Protein AF-A0A4R5C216-F1 (afdb_monomer)

Foldseek 3Di:
DFPVVLPVVAPQDDPVNVVVCCVVVLADFPDDDPDPDGTGHGDPLSSQLVNQLRVVVVVPDDSVLSSQQSNQASVVHWRDPDVVDTDHDDDPVPPDPPDD

Sequence (100 aa):
MNTRQLLDHVPGLTYRQLDLWTRSGYLHALQAGPGSGHARRYSRDEVEVAALMVRLHAAGLNVQTAHHAARELAAGRPAVLAPGIEITVAEPPGGVAASA

Radius of gyration: 14.95 Å; Cα contacts (8 Å, |Δi|>4): 110; chains: 1; bounding box: 36×24×43 Å

InterPro domains:
  IPR000551 MerR-type HTH domain [PF13411] (12-71)
  IPR009061 Putative DNA-binding domain superfamily [SSF46955] (11-80)

Solvent-accessible surface area (backbone atoms only — not comparable to full-atom values): 5966 Å² total; per-residue (Å²): 80,42,63,68,60,46,44,74,71,26,82,88,53,48,73,67,56,54,51,49,35,38,75,72,65,72,37,63,57,76,63,54,63,97,58,102,78,50,74,50,32,29,50,72,67,45,50,50,28,50,43,38,24,44,54,36,31,73,72,68,38,54,67,68,60,13,42,55,35,15,54,31,45,70,70,77,36,70,19,74,80,49,96,97,38,74,48,73,86,75,78,64,96,79,70,73,76,82,83,124

Nearest PDB structures (foldseek):
  4wls-assembly1_B  TM=8.688E-01  e=5.936E-03  Escherichia coli DH5[alpha]
  4wlw-assembly1_A-2  TM=8.607E-01  e=5.936E-03  Escherichia coli K-12
  4wlw-assembly2_A  TM=8.607E-01  e=5.936E-03  Escherichia coli K-12
  4wlw-assembly2_A-2  TM=8.607E-01  e=5.936E-03  Escherichia coli K-12
  7xn2-assembly1_A-2  TM=8.134E-01  e=3.101E-03  Nostoc sp. PCC 7120 = FACHB-418

Organism: NCBI:txid2530368

pLDDT: mean 87.3, std 17.57, range [38.28, 98.56]

Mean predicted aligned error: 6.61 Å

Secondary structure (DSSP, 8-state):
-BHHHHHHHSTT--HHHHHHHHHTTSS-BS---SSTTPPPBB-HHHHHHHHHHHHHHHTT--HHHHHHHHHHHHTT--EEEETTEEE--PPPTT------

Structure (mmCIF, N/CA/C/O backbone):
data_AF-A0A4R5C216-F1
#
_entry.id   AF-A0A4R5C216-F1
#
loop_
_atom_site.group_PDB
_atom_site.id
_atom_site.type_symbol
_atom_site.label_atom_id
_atom_site.label_alt_id
_atom_site.label_comp_id
_atom_site.label_asym_id
_atom_site.label_entity_id
_atom_site.label_seq_id
_atom_site.pdbx_PDB_ins_code
_atom_site.Cartn_x
_atom_site.Cartn_y
_atom_site.Cartn_z
_atom_site.occupancy
_atom_site.B_iso_or_equiv
_atom_site.auth_seq_id
_atom_site.auth_comp_id
_atom_site.auth_asym_id
_atom_site.auth_atom_id
_atom_site.pdbx_PDB_model_num
ATOM 1 N N . MET A 1 1 ? 14.331 -2.792 -6.590 1.00 90.00 1 MET A N 1
ATOM 2 C CA . MET A 1 1 ? 13.853 -4.079 -7.130 1.00 90.00 1 MET A CA 1
ATOM 3 C C . MET A 1 1 ? 13.203 -3.878 -8.497 1.00 90.00 1 MET A C 1
ATOM 5 O O . MET A 1 1 ? 12.453 -2.922 -8.648 1.00 90.00 1 MET A O 1
ATOM 9 N N . ASN A 1 2 ? 13.521 -4.693 -9.510 1.00 92.69 2 ASN A N 1
ATOM 10 C CA . ASN A 1 2 ? 12.856 -4.597 -10.822 1.00 92.69 2 ASN A CA 1
ATOM 11 C C . ASN A 1 2 ? 11.459 -5.254 -10.805 1.00 92.69 2 ASN A C 1
ATOM 13 O O . ASN A 1 2 ? 11.112 -5.931 -9.841 1.00 92.69 2 ASN A O 1
ATOM 17 N N . THR A 1 3 ? 10.665 -5.075 -11.867 1.00 92.19 3 THR A N 1
ATOM 18 C CA . THR A 1 3 ? 9.306 -5.641 -11.975 1.00 92.19 3 THR A CA 1
ATOM 19 C C . THR A 1 3 ? 9.239 -7.142 -11.701 1.00 92.19 3 THR A C 1
ATOM 21 O O . THR A 1 3 ? 8.414 -7.562 -10.901 1.00 92.19 3 THR A O 1
ATOM 24 N N . ARG A 1 4 ? 10.094 -7.953 -12.339 1.00 93.25 4 ARG A N 1
ATOM 25 C CA . ARG A 1 4 ? 10.064 -9.413 -12.168 1.00 93.25 4 ARG A CA 1
ATOM 26 C C . ARG A 1 4 ? 10.341 -9.799 -10.717 1.00 93.25 4 ARG A C 1
ATOM 28 O O . ARG A 1 4 ? 9.554 -10.516 -10.120 1.00 93.25 4 ARG A O 1
ATOM 35 N N . GLN A 1 5 ? 11.417 -9.258 -10.155 1.00 94.94 5 GLN A N 1
ATOM 36 C CA . GLN A 1 5 ? 11.795 -9.502 -8.766 1.00 94.94 5 GLN A CA 1
ATOM 37 C C . GLN A 1 5 ? 10.688 -9.076 -7.792 1.00 94.94 5 GLN A C 1
ATOM 39 O O . GLN A 1 5 ? 10.478 -9.742 -6.789 1.00 94.94 5 GLN A O 1
ATOM 44 N N . LEU A 1 6 ? 9.963 -7.992 -8.090 1.00 95.31 6 LEU A N 1
ATOM 45 C CA . LEU A 1 6 ? 8.850 -7.530 -7.263 1.00 95.31 6 LEU A CA 1
ATOM 46 C C . LEU A 1 6 ? 7.680 -8.512 -7.284 1.00 95.31 6 LEU A C 1
ATOM 48 O O . LEU A 1 6 ? 7.174 -8.852 -6.221 1.00 95.31 6 LEU A O 1
ATOM 52 N N . LEU A 1 7 ? 7.297 -9.010 -8.460 1.00 96.69 7 LEU A N 1
ATOM 53 C CA . LEU A 1 7 ? 6.246 -10.025 -8.579 1.00 96.69 7 LEU A CA 1
ATOM 54 C C . LEU A 1 7 ? 6.621 -11.327 -7.854 1.00 96.69 7 LEU A C 1
ATOM 56 O O . LEU A 1 7 ? 5.776 -11.905 -7.181 1.00 96.69 7 LEU A O 1
ATOM 60 N N . ASP A 1 8 ? 7.887 -11.746 -7.938 1.00 97.00 8 ASP A N 1
ATOM 61 C CA . ASP A 1 8 ? 8.382 -12.930 -7.224 1.00 97.00 8 ASP A CA 1
ATOM 62 C C . ASP A 1 8 ? 8.409 -12.711 -5.694 1.00 97.00 8 ASP A C 1
ATOM 64 O O . ASP A 1 8 ? 8.200 -13.644 -4.922 1.00 97.00 8 ASP A O 1
ATOM 68 N N . HIS A 1 9 ? 8.660 -11.477 -5.242 1.00 96.88 9 HIS A N 1
ATOM 69 C CA . HIS A 1 9 ? 8.768 -11.122 -3.823 1.00 96.88 9 HIS A CA 1
ATOM 70 C C . HIS A 1 9 ? 7.424 -10.823 -3.146 1.00 96.88 9 HIS A C 1
ATOM 72 O O . HIS A 1 9 ? 7.332 -10.916 -1.924 1.00 96.88 9 HIS A O 1
ATOM 78 N N . VAL A 1 10 ? 6.395 -10.439 -3.906 1.00 97.69 10 VAL A N 1
ATOM 79 C CA . VAL A 1 10 ? 5.073 -10.072 -3.379 1.00 97.69 10 VAL A CA 1
ATOM 80 C C . VAL A 1 10 ? 4.026 -11.084 -3.856 1.00 97.69 10 VAL A C 1
ATOM 82 O O . VAL A 1 10 ? 3.413 -10.891 -4.911 1.00 97.69 10 VAL A O 1
ATOM 85 N N . PRO A 1 11 ? 3.780 -12.161 -3.084 1.00 96.00 11 PRO A N 1
ATOM 86 C CA . PRO A 1 11 ? 2.787 -13.165 -3.436 1.00 96.00 11 PRO A CA 1
ATOM 87 C C . PRO A 1 11 ? 1.403 -12.546 -3.641 1.00 96.00 11 PRO A C 1
ATOM 89 O O . PRO A 1 11 ? 0.933 -11.757 -2.824 1.00 96.00 11 PRO A O 1
ATOM 92 N N . GLY A 1 12 ? 0.740 -12.922 -4.734 1.00 96.31 12 GLY A N 1
ATOM 93 C CA . GLY A 1 12 ? -0.595 -12.426 -5.078 1.00 96.31 12 GLY A CA 1
ATOM 94 C C . GLY A 1 12 ? -0.614 -11.101 -5.845 1.00 96.31 12 GLY A C 1
ATOM 95 O O . GLY A 1 12 ? -1.680 -10.703 -6.311 1.00 96.31 12 GLY A O 1
ATOM 96 N N . LEU A 1 13 ? 0.533 -10.439 -6.047 1.00 97.81 13 LEU A N 1
ATOM 97 C CA . LEU A 1 13 ? 0.613 -9.297 -6.952 1.00 97.81 13 LEU A CA 1
ATOM 98 C C . LEU A 1 13 ? 0.703 -9.760 -8.408 1.00 97.81 13 LEU A C 1
ATOM 100 O O . LEU A 1 13 ? 1.612 -10.492 -8.794 1.00 97.81 13 LEU A O 1
ATOM 104 N N . THR A 1 14 ? -0.201 -9.275 -9.254 1.00 97.25 14 THR A N 1
ATOM 105 C CA . THR A 1 14 ? -0.135 -9.518 -10.702 1.00 97.25 14 THR A CA 1
ATOM 106 C C . THR A 1 14 ? 0.586 -8.389 -11.439 1.00 97.25 14 THR A C 1
ATOM 108 O O . THR A 1 14 ? 0.567 -7.231 -11.016 1.00 97.25 14 THR A O 1
ATOM 111 N N . TYR A 1 15 ? 1.148 -8.693 -12.615 1.00 95.38 15 TYR A N 1
ATOM 112 C CA . TYR A 1 15 ? 1.728 -7.673 -13.500 1.00 95.38 15 TYR A CA 1
ATOM 113 C C . TYR A 1 15 ? 0.730 -6.549 -13.823 1.00 95.38 15 TYR A C 1
ATOM 115 O O . TYR A 1 15 ? 1.093 -5.376 -13.814 1.00 95.38 15 TYR A O 1
ATOM 123 N N . ARG A 1 16 ? -0.545 -6.896 -14.061 1.00 95.50 16 ARG A N 1
ATOM 124 C CA . ARG A 1 16 ? -1.598 -5.922 -14.385 1.00 95.50 16 ARG A CA 1
ATOM 125 C C . ARG A 1 16 ? -1.937 -5.020 -13.200 1.00 95.50 16 ARG A C 1
ATOM 127 O O . ARG A 1 16 ? -2.127 -3.827 -13.409 1.00 95.50 16 ARG A O 1
ATOM 134 N N . GLN A 1 17 ? -1.989 -5.560 -11.980 1.00 97.44 17 GLN A N 1
ATOM 135 C CA . GLN A 1 17 ? -2.153 -4.742 -10.772 1.00 97.44 17 GLN A CA 1
ATOM 136 C C . GLN A 1 17 ? -0.964 -3.806 -10.584 1.00 97.44 17 GLN A C 1
ATOM 138 O O . GLN A 1 17 ? -1.168 -2.614 -10.398 1.00 97.44 17 GLN A O 1
ATOM 143 N N . LEU A 1 18 ? 0.265 -4.312 -10.709 1.00 96.38 18 LEU A N 1
ATOM 144 C CA . LEU A 1 18 ? 1.466 -3.490 -10.583 1.00 96.38 18 LEU A CA 1
ATOM 145 C C . LEU A 1 18 ? 1.503 -2.363 -11.624 1.00 96.38 18 LEU A C 1
ATOM 147 O O . LEU A 1 18 ? 1.817 -1.221 -11.279 1.00 96.38 18 LEU A O 1
ATOM 151 N N . ASP A 1 19 ? 1.172 -2.653 -12.886 1.00 94.31 19 ASP A N 1
ATOM 152 C CA . ASP A 1 19 ? 1.114 -1.626 -13.927 1.00 94.31 19 ASP A CA 1
ATOM 153 C C . ASP A 1 19 ? 0.028 -0.590 -13.641 1.00 94.31 19 ASP A C 1
ATOM 155 O O . ASP A 1 19 ? 0.320 0.607 -13.644 1.00 94.31 19 ASP A O 1
ATOM 159 N N . LEU A 1 20 ? -1.186 -1.043 -13.320 1.00 95.62 20 LEU A N 1
ATOM 160 C CA . LEU A 1 20 ? -2.301 -0.165 -12.990 1.00 95.62 20 LEU A CA 1
ATOM 161 C C . LEU A 1 20 ? -1.961 0.736 -11.800 1.00 95.62 20 LEU A C 1
ATOM 163 O O . LEU A 1 20 ? -2.073 1.949 -11.911 1.00 95.62 20 LEU A O 1
ATOM 167 N N . TRP A 1 21 ? -1.490 0.171 -10.690 1.00 97.31 21 TRP A N 1
ATOM 168 C CA . TRP A 1 21 ? -1.160 0.927 -9.480 1.00 97.31 21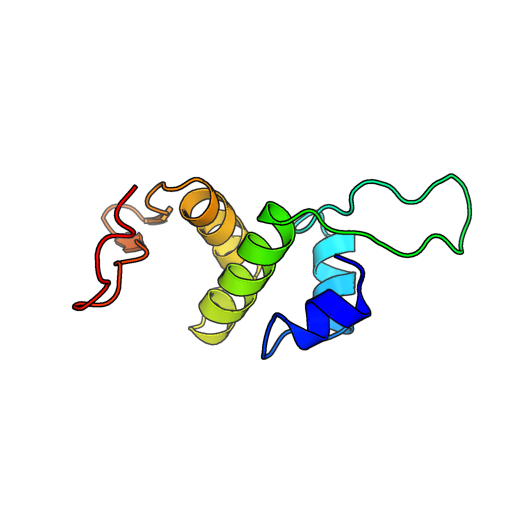 TRP A CA 1
ATOM 169 C C . TRP A 1 21 ? -0.013 1.909 -9.702 1.00 97.31 21 TRP A C 1
ATOM 171 O O . TRP A 1 21 ? -0.050 3.016 -9.171 1.00 97.31 21 TRP A O 1
ATOM 181 N N . THR A 1 22 ? 0.968 1.557 -10.537 1.00 95.75 22 THR A N 1
ATOM 182 C CA . THR A 1 22 ? 2.034 2.494 -10.917 1.00 95.75 22 THR A CA 1
ATOM 183 C C . THR A 1 22 ? 1.483 3.647 -11.761 1.00 95.75 22 THR A C 1
ATOM 185 O O . THR A 1 22 ? 1.805 4.806 -11.514 1.00 95.75 22 THR A O 1
ATOM 188 N N . ARG A 1 23 ? 0.624 3.359 -12.750 1.00 93.88 23 ARG A N 1
ATOM 189 C CA . ARG A 1 23 ? 0.007 4.384 -13.614 1.00 93.88 23 ARG A CA 1
ATOM 190 C C . ARG A 1 23 ? -0.982 5.278 -12.867 1.00 93.88 23 ARG A C 1
ATOM 192 O O . ARG A 1 23 ? -1.115 6.444 -13.217 1.00 93.88 23 ARG A O 1
ATOM 199 N N . SER A 1 24 ? -1.657 4.738 -11.857 1.00 95.62 24 SER A N 1
ATOM 200 C CA . SER A 1 24 ? -2.558 5.472 -10.965 1.00 95.62 24 SER A CA 1
ATOM 201 C C . SER A 1 24 ? -1.819 6.298 -9.908 1.00 95.62 24 SER A C 1
ATOM 203 O O . SER A 1 24 ? -2.469 7.009 -9.151 1.00 95.62 24 SER A O 1
ATOM 205 N N . GLY A 1 25 ? -0.485 6.213 -9.835 1.00 95.69 25 GLY A N 1
ATOM 206 C CA . GLY A 1 25 ? 0.314 6.940 -8.849 1.00 95.69 25 GLY A CA 1
ATOM 207 C C . GLY A 1 25 ? 0.259 6.353 -7.437 1.00 95.69 25 GLY A C 1
ATOM 208 O O . GLY A 1 25 ? 0.717 7.000 -6.506 1.00 95.69 25 GLY A O 1
ATOM 209 N N . TYR A 1 26 ? -0.269 5.139 -7.261 1.00 97.69 26 TYR A N 1
ATOM 210 C CA . TYR A 1 26 ? -0.267 4.456 -5.964 1.00 97.69 26 TYR A CA 1
ATOM 211 C C . TYR A 1 26 ? 1.102 3.864 -5.622 1.00 97.69 26 TYR A C 1
ATOM 213 O O . TYR A 1 26 ? 1.476 3.784 -4.450 1.00 97.69 26 TYR A O 1
ATOM 221 N N . LEU A 1 27 ? 1.855 3.473 -6.651 1.00 97.00 27 LEU A N 1
ATOM 222 C CA . LEU A 1 27 ? 3.244 3.045 -6.544 1.00 97.00 27 LEU A CA 1
ATOM 223 C C . LEU A 1 27 ? 4.138 3.931 -7.410 1.00 97.00 27 LEU A C 1
ATOM 225 O O . LEU A 1 27 ? 3.754 4.336 -8.510 1.00 97.00 27 LEU A O 1
ATOM 229 N N . HIS A 1 28 ? 5.355 4.176 -6.943 1.00 94.81 28 HIS A N 1
ATOM 230 C CA . 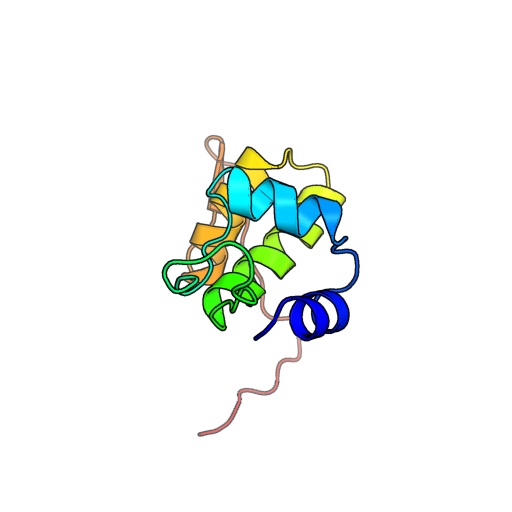HIS A 1 28 ? 6.323 5.040 -7.607 1.00 94.81 28 HIS A CA 1
ATOM 231 C C . HIS A 1 28 ? 7.578 4.254 -7.987 1.00 94.81 28 HIS A C 1
ATOM 233 O O . HIS A 1 28 ? 8.330 3.764 -7.150 1.00 94.81 28 HIS A O 1
ATOM 239 N N . ALA A 1 29 ? 7.837 4.141 -9.287 1.00 91.81 29 ALA A N 1
ATOM 240 C CA . ALA A 1 29 ? 9.138 3.682 -9.754 1.00 91.81 29 ALA A CA 1
ATOM 241 C C . ALA A 1 29 ? 10.172 4.820 -9.616 1.00 91.81 29 ALA A C 1
ATOM 243 O O . ALA A 1 29 ? 9.835 5.983 -9.828 1.00 91.81 29 ALA A O 1
ATOM 244 N N . LEU A 1 30 ? 11.435 4.482 -9.335 1.00 86.06 30 LEU A N 1
ATOM 245 C CA . LEU A 1 30 ? 12.592 5.378 -9.135 1.00 86.06 30 LEU A CA 1
ATOM 246 C C . LEU A 1 30 ? 13.065 6.105 -10.419 1.00 86.06 30 LEU A C 1
ATOM 248 O O . LEU A 1 30 ? 14.249 6.349 -10.598 1.00 86.06 30 LEU A O 1
ATOM 252 N N . GLN A 1 31 ? 12.138 6.455 -11.308 1.00 69.81 31 GLN A N 1
ATOM 253 C CA . GLN A 1 31 ? 12.327 6.913 -12.685 1.00 69.81 31 GLN A CA 1
ATOM 254 C C . GLN A 1 31 ? 12.848 5.865 -13.683 1.00 69.81 31 GLN A C 1
ATOM 256 O O . GLN A 1 31 ? 13.876 5.208 -13.536 1.00 69.81 31 GLN A O 1
ATOM 261 N N . ALA A 1 32 ? 12.076 5.775 -14.764 1.00 56.12 32 ALA A N 1
ATOM 262 C CA . ALA A 1 32 ? 12.510 5.406 -16.096 1.00 56.12 32 ALA A CA 1
ATOM 263 C C . ALA A 1 32 ? 13.294 6.596 -16.675 1.00 56.12 32 ALA A C 1
ATOM 265 O O . ALA A 1 32 ? 12.779 7.712 -16.653 1.00 56.12 32 ALA A O 1
ATOM 266 N N . GLY A 1 33 ? 14.506 6.392 -17.198 1.00 49.03 33 GLY A N 1
ATOM 267 C CA . GLY A 1 33 ? 15.147 7.405 -18.048 1.00 49.03 33 GLY A CA 1
ATOM 268 C C . GLY A 1 33 ? 14.246 7.791 -19.241 1.00 49.03 33 GLY A C 1
ATOM 269 O O . GLY A 1 33 ? 13.262 7.098 -19.524 1.00 49.03 33 GLY A O 1
ATOM 270 N N . PRO A 1 34 ? 14.527 8.890 -19.961 1.00 40.81 34 PRO A N 1
ATOM 271 C CA . PRO A 1 34 ? 13.738 9.270 -21.130 1.00 40.81 34 PRO A CA 1
ATOM 272 C C . PRO A 1 34 ? 13.827 8.179 -22.211 1.00 40.81 34 PRO A C 1
ATOM 274 O O . PRO A 1 34 ? 14.880 7.955 -22.799 1.00 40.81 34 PRO A O 1
ATOM 277 N N . GLY A 1 35 ? 12.722 7.463 -22.451 1.00 47.97 35 GLY A N 1
ATOM 278 C CA . GLY A 1 35 ? 12.605 6.433 -23.491 1.00 47.97 35 GLY A CA 1
ATOM 279 C C . GLY A 1 35 ? 11.599 5.332 -23.141 1.00 47.97 35 GLY A C 1
ATOM 280 O O . GLY A 1 35 ? 11.491 4.916 -21.988 1.00 47.97 35 GLY A O 1
ATOM 281 N N . SER A 1 36 ? 10.881 4.824 -24.143 1.00 46.66 36 SER A N 1
ATOM 282 C CA . SER A 1 36 ? 9.777 3.853 -24.035 1.00 46.66 36 SER A CA 1
ATOM 283 C C . SER A 1 36 ? 10.177 2.420 -23.623 1.00 46.66 36 SER A C 1
ATOM 285 O O . SER A 1 36 ? 9.356 1.511 -23.718 1.00 46.66 36 SER A O 1
ATOM 287 N N . GLY A 1 37 ? 11.406 2.203 -23.135 1.00 52.53 37 GLY A N 1
ATOM 288 C CA . GLY A 1 37 ? 11.953 0.878 -22.799 1.00 52.53 37 GLY A CA 1
ATOM 289 C C . GLY A 1 37 ? 12.580 0.741 -21.407 1.00 52.53 37 GLY A C 1
ATOM 290 O O . GLY A 1 37 ? 13.200 -0.281 -21.120 1.00 52.53 37 GLY A O 1
ATOM 291 N N . HIS A 1 38 ? 12.471 1.742 -20.531 1.00 58.72 38 HIS A N 1
ATOM 292 C CA . HIS A 1 38 ? 13.169 1.691 -19.245 1.00 58.72 38 HIS A CA 1
ATOM 293 C C . HIS A 1 38 ? 12.467 0.764 -18.250 1.00 58.72 38 HIS A C 1
ATOM 295 O O . HIS A 1 38 ? 11.327 0.990 -17.839 1.00 58.72 38 HIS A O 1
ATOM 301 N N . ALA A 1 39 ? 13.188 -0.278 -17.835 1.00 70.44 39 ALA A N 1
ATOM 302 C CA . ALA A 1 39 ? 12.746 -1.204 -16.806 1.00 70.44 39 ALA A CA 1
ATOM 303 C C . ALA A 1 39 ? 12.423 -0.449 -15.507 1.00 70.44 39 ALA A C 1
ATOM 305 O O . ALA A 1 39 ? 13.294 0.197 -14.919 1.00 70.44 39 ALA A O 1
ATOM 306 N N . ARG A 1 40 ? 11.174 -0.558 -15.038 1.00 86.25 40 ARG A N 1
ATOM 307 C CA . ARG A 1 40 ? 10.753 0.036 -13.766 1.00 86.25 40 ARG A CA 1
ATOM 308 C C . ARG A 1 40 ? 11.531 -0.603 -12.620 1.00 86.25 40 ARG A C 1
ATOM 310 O O . ARG A 1 40 ? 11.594 -1.830 -12.494 1.00 86.25 40 ARG A O 1
ATOM 317 N N . ARG A 1 41 ? 12.115 0.245 -11.778 1.00 91.69 41 ARG A N 1
ATOM 318 C CA . ARG A 1 41 ? 12.739 -0.144 -10.514 1.00 91.69 41 ARG A CA 1
ATOM 319 C C . ARG A 1 41 ? 11.986 0.519 -9.372 1.00 91.69 41 ARG A C 1
ATOM 321 O O . ARG A 1 41 ? 11.725 1.711 -9.431 1.00 91.69 41 ARG A O 1
ATOM 328 N N . TYR A 1 42 ? 11.676 -0.251 -8.346 1.00 93.50 42 TYR A N 1
ATOM 329 C CA . TYR A 1 42 ? 10.970 0.183 -7.145 1.00 93.50 42 TYR A CA 1
ATOM 330 C C . TYR A 1 42 ? 11.937 0.187 -5.960 1.00 93.50 42 TYR A C 1
ATOM 332 O O . TYR A 1 42 ? 12.826 -0.673 -5.892 1.00 93.50 42 TYR A O 1
ATOM 340 N N . SER A 1 43 ? 11.807 1.158 -5.058 1.00 95.06 43 SER A N 1
ATOM 341 C CA . SER A 1 43 ? 12.551 1.163 -3.792 1.00 95.06 43 SER A CA 1
ATOM 342 C C . SER A 1 43 ? 12.071 0.030 -2.882 1.00 95.06 43 SER A C 1
ATOM 344 O O . SER A 1 43 ? 11.089 -0.644 -3.186 1.00 95.06 43 SER A O 1
ATOM 346 N N . ARG A 1 44 ? 12.770 -0.204 -1.769 1.00 95.00 44 ARG A N 1
ATOM 347 C CA . ARG A 1 44 ? 12.310 -1.155 -0.749 1.00 95.00 44 ARG A CA 1
ATOM 348 C C . ARG A 1 44 ? 10.958 -0.726 -0.167 1.00 95.00 44 ARG A C 1
ATOM 350 O O . ARG A 1 44 ? 10.060 -1.552 -0.078 1.00 95.00 44 ARG A O 1
ATOM 357 N N . ASP A 1 45 ? 10.797 0.562 0.105 1.00 95.69 45 ASP A N 1
ATOM 358 C CA . ASP A 1 45 ? 9.569 1.125 0.676 1.00 95.69 45 ASP A CA 1
ATOM 359 C C . ASP A 1 45 ? 8.369 0.930 -0.263 1.00 95.69 45 ASP A C 1
ATOM 361 O O . ASP A 1 45 ? 7.282 0.555 0.158 1.00 95.69 45 ASP A O 1
ATOM 365 N N . GLU A 1 46 ? 8.565 1.097 -1.573 1.00 97.19 46 GLU A N 1
ATOM 366 C CA . GLU A 1 46 ? 7.509 0.870 -2.571 1.00 97.19 46 GLU A CA 1
ATOM 367 C C . GLU A 1 46 ? 7.113 -0.602 -2.685 1.00 97.19 46 GLU A C 1
ATOM 369 O O . GLU A 1 46 ? 5.967 -0.934 -2.986 1.00 97.19 46 GLU A O 1
ATOM 374 N N . VAL A 1 47 ? 8.058 -1.502 -2.428 1.00 97.25 47 VAL A N 1
ATOM 375 C CA . VAL A 1 47 ? 7.798 -2.942 -2.395 1.00 97.25 47 VAL A CA 1
ATOM 376 C C . VAL A 1 47 ? 6.979 -3.299 -1.159 1.00 97.25 47 VAL A C 1
ATOM 378 O O . VAL A 1 47 ? 6.037 -4.082 -1.265 1.00 97.25 47 VAL A O 1
ATOM 381 N N . GLU A 1 48 ? 7.296 -2.704 -0.010 1.00 97.44 48 GLU A N 1
ATOM 382 C CA . GLU A 1 48 ? 6.527 -2.870 1.223 1.00 97.44 48 GLU A CA 1
ATOM 383 C C . GLU A 1 48 ? 5.097 -2.340 1.070 1.00 97.44 48 GLU A C 1
ATOM 385 O O . GLU A 1 48 ? 4.136 -3.053 1.370 1.00 97.44 48 GLU A O 1
ATOM 390 N N . VAL A 1 49 ? 4.937 -1.145 0.491 1.00 98.25 49 VAL A N 1
ATOM 391 C CA . VAL A 1 49 ? 3.620 -0.587 0.158 1.00 98.2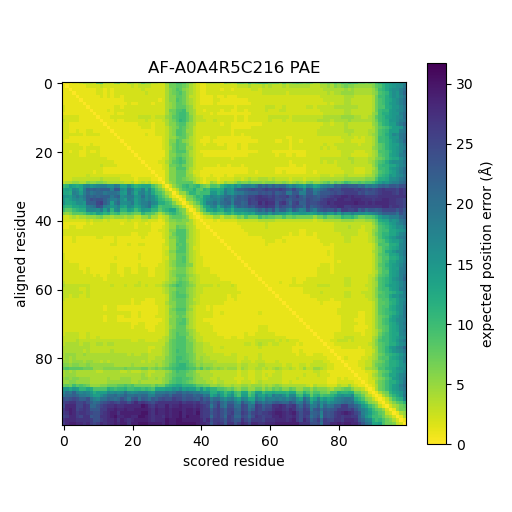5 49 VAL A CA 1
ATOM 392 C C . VAL A 1 49 ? 2.855 -1.526 -0.777 1.00 98.25 49 VAL A C 1
ATOM 394 O O . VAL A 1 49 ? 1.685 -1.805 -0.525 1.00 98.25 49 VAL A O 1
ATOM 397 N N . ALA A 1 50 ? 3.492 -2.074 -1.818 1.00 98.38 50 ALA A N 1
ATOM 398 C CA . ALA A 1 50 ? 2.842 -3.023 -2.723 1.00 98.38 50 ALA A CA 1
ATOM 399 C C . ALA A 1 50 ? 2.373 -4.296 -1.994 1.00 98.38 50 ALA A C 1
ATOM 401 O O . ALA A 1 50 ? 1.253 -4.758 -2.225 1.00 98.38 50 ALA A O 1
ATOM 402 N N . ALA A 1 51 ? 3.191 -4.842 -1.090 1.00 98.12 51 ALA A N 1
ATOM 403 C CA . ALA A 1 51 ? 2.839 -6.019 -0.299 1.00 98.12 51 ALA A CA 1
ATOM 404 C C . ALA A 1 51 ? 1.654 -5.759 0.640 1.00 98.12 51 ALA A C 1
ATOM 406 O O . ALA A 1 51 ? 0.724 -6.569 0.714 1.00 98.12 51 ALA A O 1
ATOM 407 N N . LEU A 1 52 ? 1.645 -4.609 1.314 1.00 97.94 52 LEU A N 1
ATOM 408 C CA . LEU A 1 52 ? 0.528 -4.186 2.155 1.00 97.94 52 LEU A CA 1
ATOM 409 C C . LEU A 1 52 ? -0.739 -3.959 1.326 1.00 97.94 52 LEU A C 1
ATOM 411 O O . LEU A 1 52 ? -1.798 -4.459 1.699 1.00 97.94 52 LEU A O 1
ATOM 415 N N . MET A 1 53 ? -0.636 -3.295 0.171 1.00 98.56 53 MET A N 1
ATOM 416 C CA . MET A 1 53 ? -1.766 -3.080 -0.736 1.00 98.56 53 MET A CA 1
ATOM 417 C C . MET A 1 53 ? -2.403 -4.396 -1.186 1.00 98.56 53 MET A C 1
ATOM 419 O O . MET A 1 53 ? -3.627 -4.505 -1.158 1.00 98.56 53 MET A O 1
ATOM 423 N N . VAL A 1 54 ? -1.607 -5.407 -1.558 1.00 98.50 54 VAL A N 1
ATOM 424 C CA . VAL A 1 54 ? -2.128 -6.735 -1.931 1.00 98.50 54 VAL A CA 1
ATOM 425 C C . VAL A 1 54 ? -2.900 -7.363 -0.777 1.00 98.50 54 VAL A C 1
ATOM 427 O O . VAL A 1 54 ? -4.033 -7.799 -0.971 1.00 98.50 54 VAL A O 1
ATOM 430 N N . ARG A 1 55 ? -2.319 -7.382 0.428 1.00 97.00 55 ARG A N 1
ATOM 431 C CA . ARG A 1 55 ? -2.949 -7.998 1.605 1.00 97.00 55 ARG A CA 1
ATOM 432 C C . ARG A 1 55 ? -4.238 -7.288 2.006 1.00 97.00 55 ARG A C 1
ATOM 434 O O . ARG A 1 55 ? -5.246 -7.943 2.245 1.00 97.00 55 ARG A O 1
ATOM 441 N N . LEU A 1 56 ? -4.213 -5.960 2.052 1.00 97.25 56 LEU A N 1
ATOM 442 C CA . LEU A 1 56 ? -5.369 -5.141 2.413 1.00 97.25 56 LEU A CA 1
ATOM 443 C C . LEU A 1 56 ? -6.482 -5.258 1.370 1.00 97.25 56 LEU A C 1
ATOM 445 O O . LEU A 1 56 ? -7.650 -5.399 1.726 1.00 97.25 56 LEU A O 1
ATOM 449 N N . HIS A 1 57 ? -6.125 -5.260 0.086 1.00 97.62 57 HIS A N 1
ATOM 450 C CA . HIS A 1 57 ? -7.096 -5.440 -0.984 1.00 97.62 57 HIS A CA 1
ATOM 451 C C . HIS A 1 57 ? -7.715 -6.843 -0.964 1.00 97.62 57 HIS A C 1
ATOM 453 O O . HIS A 1 57 ? -8.930 -6.978 -1.090 1.00 97.62 57 HIS A O 1
ATOM 459 N N . ALA A 1 58 ? -6.907 -7.881 -0.722 1.00 96.81 58 ALA A N 1
ATOM 460 C CA . ALA A 1 58 ? -7.394 -9.247 -0.536 1.00 96.81 58 ALA A CA 1
ATOM 461 C C . ALA A 1 58 ? -8.304 -9.392 0.699 1.00 96.81 58 ALA A C 1
ATOM 463 O O . ALA A 1 58 ? -9.213 -10.216 0.688 1.00 96.81 58 ALA A O 1
ATOM 464 N N . ALA A 1 59 ? -8.106 -8.567 1.733 1.00 95.62 59 ALA A N 1
ATOM 465 C CA . ALA A 1 59 ? -8.979 -8.486 2.906 1.00 95.62 59 ALA A CA 1
ATOM 466 C C . ALA A 1 59 ? -10.292 -7.709 2.658 1.00 95.62 59 ALA A C 1
ATOM 468 O O . ALA A 1 59 ? -11.104 -7.575 3.570 1.00 95.62 59 ALA A O 1
ATOM 469 N N . GLY A 1 60 ? -10.517 -7.203 1.440 1.00 96.50 60 GLY A N 1
ATO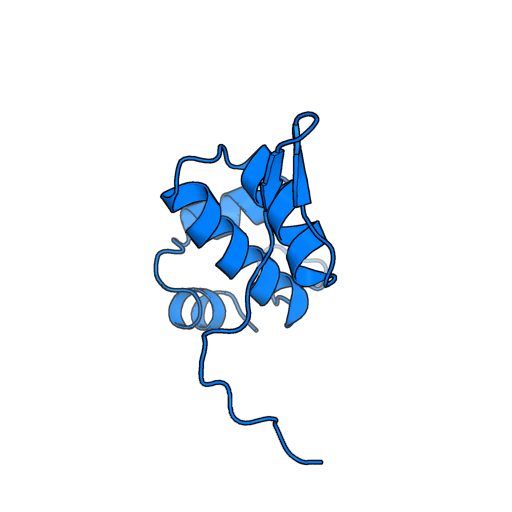M 470 C CA . GLY A 1 60 ? -11.767 -6.556 1.033 1.00 96.50 60 GLY A CA 1
ATOM 471 C C . GLY A 1 60 ? -11.728 -5.028 0.998 1.00 96.50 60 GLY A C 1
ATOM 472 O O . GLY A 1 60 ? -12.735 -4.411 0.649 1.00 96.50 60 GLY A O 1
ATOM 473 N N . LEU A 1 61 ? -10.592 -4.388 1.301 1.00 96.75 61 LEU A N 1
ATOM 474 C CA . LEU A 1 61 ? -10.466 -2.943 1.102 1.00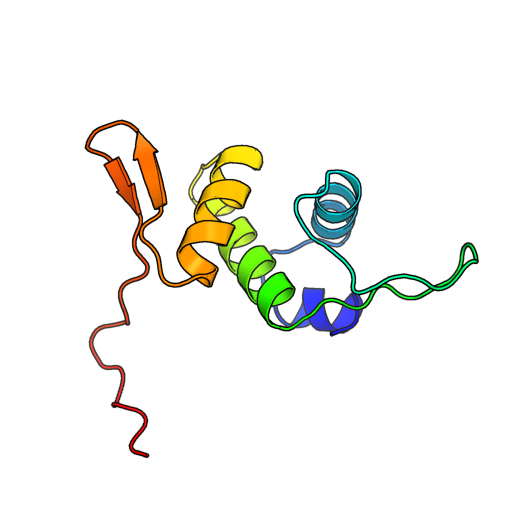 96.75 61 LEU A CA 1
ATOM 475 C C . LEU A 1 61 ? -10.444 -2.636 -0.399 1.00 96.75 61 LEU A C 1
ATOM 477 O O . LEU A 1 61 ? -9.791 -3.321 -1.190 1.00 96.75 61 LEU A O 1
ATOM 481 N N . ASN A 1 62 ? -11.110 -1.559 -0.815 1.00 96.69 62 ASN A N 1
ATOM 482 C CA . ASN A 1 62 ? -10.914 -1.050 -2.171 1.00 96.69 62 ASN A CA 1
ATOM 483 C C . ASN A 1 62 ? -9.452 -0.579 -2.350 1.00 96.69 62 ASN A C 1
ATOM 485 O O . ASN A 1 62 ? -8.756 -0.279 -1.379 1.00 96.69 62 ASN A O 1
ATOM 489 N N . VAL A 1 63 ? -8.985 -0.500 -3.599 1.00 97.12 63 VAL A N 1
ATOM 490 C CA . VAL A 1 63 ? -7.574 -0.203 -3.912 1.00 97.12 63 VAL A CA 1
ATOM 491 C C . VAL A 1 63 ? -7.110 1.145 -3.346 1.00 97.12 63 VAL A C 1
ATOM 493 O O . VAL A 1 63 ? -5.982 1.241 -2.873 1.00 97.12 63 VAL A O 1
ATOM 496 N N . GLN A 1 64 ? -7.962 2.174 -3.358 1.00 97.31 64 GLN A N 1
ATOM 497 C CA . GLN A 1 64 ? -7.609 3.501 -2.847 1.00 97.31 64 GLN A CA 1
ATOM 498 C C . GLN A 1 64 ? -7.416 3.479 -1.325 1.00 97.31 64 GLN A C 1
ATOM 500 O O . GLN A 1 64 ? -6.411 3.981 -0.824 1.00 97.31 64 GLN A O 1
ATOM 505 N N . THR A 1 65 ? -8.346 2.867 -0.589 1.00 97.75 65 THR A N 1
ATOM 506 C CA . THR A 1 65 ? -8.242 2.707 0.868 1.00 97.75 65 THR A CA 1
ATOM 507 C C . THR A 1 65 ? -7.051 1.822 1.235 1.00 97.75 65 THR A C 1
ATOM 509 O O . THR A 1 65 ? -6.311 2.152 2.158 1.00 97.75 65 THR A O 1
ATOM 512 N N . ALA A 1 66 ? -6.811 0.744 0.481 1.00 98.12 66 ALA A N 1
ATOM 513 C CA . ALA A 1 66 ? -5.646 -0.118 0.661 1.00 98.12 66 ALA A CA 1
ATOM 514 C C . ALA A 1 66 ? -4.328 0.640 0.436 1.00 98.12 66 ALA A C 1
ATOM 516 O O . ALA A 1 66 ? -3.399 0.478 1.219 1.00 98.12 66 ALA A O 1
ATOM 517 N N . HIS A 1 67 ? -4.249 1.492 -0.590 1.00 98.44 67 HIS A N 1
ATOM 518 C CA . HIS A 1 67 ? -3.085 2.341 -0.848 1.00 98.44 67 HIS A CA 1
ATOM 519 C C . HIS A 1 67 ? -2.822 3.325 0.296 1.00 98.44 67 HIS A C 1
ATOM 521 O O . HIS A 1 67 ? -1.701 3.383 0.801 1.00 98.44 67 HIS A O 1
ATOM 527 N N . HIS A 1 68 ? -3.848 4.063 0.728 1.00 98.06 68 HIS A N 1
ATOM 528 C CA . HIS A 1 68 ? -3.719 5.017 1.829 1.00 98.06 68 HIS A CA 1
ATOM 529 C C . HIS A 1 68 ? -3.238 4.325 3.110 1.00 98.06 68 HIS A C 1
ATOM 531 O O . HIS A 1 68 ? -2.247 4.736 3.709 1.00 98.06 68 HIS A O 1
ATOM 537 N N . ALA A 1 69 ? -3.889 3.223 3.489 1.00 98.06 69 ALA A N 1
ATOM 538 C CA . ALA A 1 69 ? -3.503 2.466 4.670 1.00 98.06 69 ALA A CA 1
ATOM 539 C C . ALA A 1 69 ? -2.089 1.876 4.548 1.00 98.06 69 ALA A C 1
ATOM 541 O O . ALA A 1 69 ? -1.311 1.962 5.491 1.00 98.06 69 ALA A O 1
ATOM 542 N N . ALA A 1 70 ? -1.714 1.342 3.383 1.00 98.12 70 ALA A N 1
ATOM 543 C CA . ALA A 1 70 ? -0.370 0.817 3.152 1.00 98.12 70 ALA A CA 1
ATOM 544 C C . ALA A 1 70 ? 0.726 1.880 3.332 1.00 98.12 70 ALA A C 1
ATOM 546 O O . ALA A 1 70 ? 1.788 1.558 3.854 1.00 98.12 70 ALA A O 1
ATOM 547 N N . ARG A 1 71 ? 0.482 3.137 2.934 1.00 98.00 71 ARG A N 1
ATOM 548 C CA . ARG A 1 71 ? 1.445 4.239 3.105 1.00 98.00 71 ARG A CA 1
ATOM 549 C C . ARG A 1 71 ? 1.658 4.610 4.568 1.00 98.00 71 ARG A C 1
ATOM 551 O O . ARG A 1 71 ? 2.801 4.799 4.972 1.00 98.00 71 ARG A O 1
ATOM 558 N N . GLU A 1 72 ? 0.585 4.683 5.351 1.00 97.75 72 GLU A N 1
ATOM 559 C CA . GLU A 1 72 ? 0.680 4.946 6.791 1.00 97.75 72 GLU A CA 1
ATOM 560 C C . GLU A 1 72 ? 1.410 3.809 7.510 1.00 97.75 72 GLU A C 1
ATOM 562 O O . GLU A 1 72 ? 2.383 4.050 8.225 1.00 97.75 72 GLU A O 1
ATOM 567 N N . LEU A 1 73 ? 1.015 2.565 7.228 1.00 96.75 73 LEU A N 1
ATOM 568 C CA . LEU A 1 73 ? 1.601 1.377 7.844 1.00 96.75 73 LEU A CA 1
ATOM 569 C C . LEU A 1 73 ? 3.087 1.205 7.490 1.00 96.75 73 LEU A C 1
ATOM 571 O O . LEU A 1 73 ? 3.886 0.953 8.386 1.00 96.75 73 LEU A O 1
ATOM 575 N N . ALA A 1 74 ? 3.476 1.400 6.223 1.00 95.44 74 ALA A N 1
ATOM 576 C CA . ALA A 1 74 ? 4.883 1.354 5.801 1.00 95.44 74 ALA A CA 1
ATOM 577 C C . ALA A 1 74 ? 5.726 2.474 6.438 1.00 95.44 74 ALA A C 1
ATOM 579 O O . ALA A 1 74 ? 6.937 2.349 6.584 1.00 95.44 74 ALA A O 1
ATOM 580 N N . ALA A 1 75 ? 5.090 3.574 6.846 1.00 94.81 75 ALA A N 1
ATOM 581 C CA . ALA A 1 75 ? 5.737 4.644 7.593 1.00 94.81 75 ALA A CA 1
ATOM 582 C C . ALA A 1 75 ? 5.688 4.434 9.121 1.00 94.81 75 ALA A C 1
ATOM 584 O O . ALA A 1 75 ? 6.001 5.358 9.874 1.00 94.81 75 ALA A O 1
ATOM 585 N N . GLY A 1 76 ? 5.277 3.246 9.580 1.00 93.25 76 GLY A N 1
ATOM 586 C CA . GLY A 1 76 ? 5.200 2.883 10.994 1.00 93.25 76 GLY A CA 1
ATOM 587 C C . GLY A 1 76 ? 4.053 3.550 11.756 1.00 93.25 76 GLY A C 1
ATOM 588 O O . GLY A 1 76 ? 4.109 3.634 12.981 1.00 93.25 76 GLY A O 1
ATOM 589 N N . ARG A 1 77 ? 3.026 4.055 11.060 1.00 94.75 77 ARG A N 1
ATOM 590 C CA . ARG A 1 77 ? 1.873 4.734 11.667 1.00 94.75 77 ARG A CA 1
ATOM 591 C C . ARG A 1 77 ? 0.597 3.893 11.542 1.00 94.75 77 ARG A C 1
ATOM 593 O O . ARG A 1 77 ? 0.421 3.210 10.533 1.00 94.75 77 ARG A O 1
ATOM 600 N N . PRO A 1 78 ? -0.318 3.943 12.528 1.00 95.25 78 PRO A N 1
ATOM 601 C CA . PRO A 1 78 ? -1.658 3.385 12.377 1.00 95.25 78 PRO A CA 1
ATOM 602 C C . PRO A 1 78 ? -2.402 4.016 11.196 1.00 95.25 78 PRO A C 1
ATOM 604 O O . PRO A 1 78 ? -2.351 5.228 10.993 1.00 95.25 78 PRO A O 1
ATOM 607 N N . ALA A 1 79 ? -3.136 3.204 10.440 1.00 97.06 79 ALA A N 1
ATOM 608 C CA . ALA A 1 79 ? -3.999 3.683 9.370 1.00 97.06 79 ALA A CA 1
ATOM 609 C C . ALA A 1 79 ? -5.439 3.837 9.873 1.00 97.06 79 ALA A C 1
ATOM 611 O O . ALA A 1 79 ? -6.105 2.845 10.170 1.00 97.06 79 ALA A O 1
ATOM 612 N N . VAL A 1 80 ? -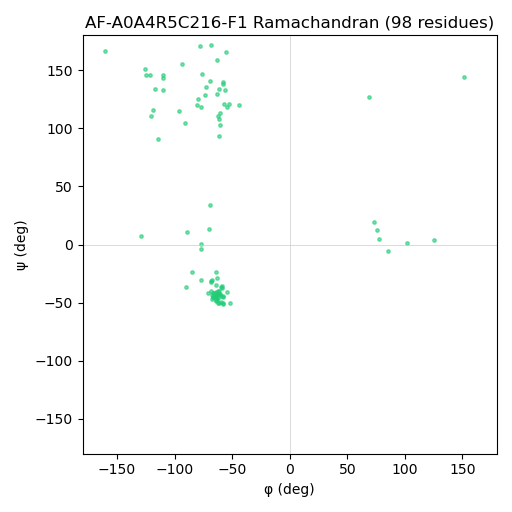5.949 5.068 9.914 1.00 96.12 80 VAL A N 1
ATOM 613 C CA . VAL A 1 80 ? -7.356 5.346 10.243 1.00 96.12 80 VAL A CA 1
ATOM 614 C C . VAL A 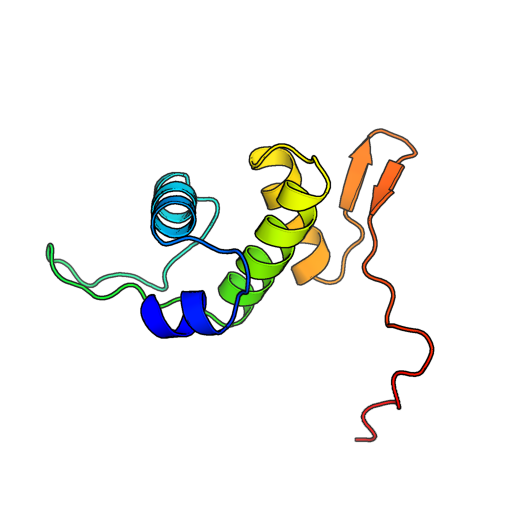1 80 ? -8.221 5.108 9.002 1.00 96.12 80 VAL A C 1
ATOM 616 O O . VAL A 1 80 ? -8.021 5.751 7.972 1.00 96.12 80 VAL A O 1
ATOM 619 N N . LEU A 1 81 ? -9.189 4.191 9.083 1.00 94.31 81 LEU A N 1
ATOM 620 C CA . LEU A 1 81 ? -10.145 3.939 7.993 1.00 94.31 81 LEU A CA 1
ATOM 621 C C . LEU A 1 81 ? -11.398 4.812 8.113 1.00 94.31 81 LEU A C 1
ATOM 623 O O . LEU A 1 81 ? -11.968 5.229 7.107 1.00 94.31 81 LEU A O 1
ATOM 627 N N . ALA A 1 82 ? -11.837 5.040 9.349 1.00 92.56 82 ALA A N 1
ATOM 628 C CA . ALA A 1 82 ? -12.998 5.835 9.732 1.00 92.56 82 ALA A CA 1
ATOM 629 C C . ALA A 1 82 ? -12.855 6.239 11.214 1.00 92.56 82 ALA A C 1
ATOM 631 O O . ALA A 1 82 ? -12.023 5.658 11.916 1.00 92.56 82 ALA A O 1
ATOM 632 N N . PRO A 1 83 ? -13.656 7.189 11.732 1.00 93.94 83 PRO A N 1
ATOM 633 C CA . PRO A 1 83 ? -13.641 7.518 13.156 1.00 93.94 83 PRO A CA 1
ATOM 634 C C . PRO A 1 83 ? -13.832 6.271 14.035 1.00 93.94 83 PRO A C 1
ATOM 636 O O . PRO A 1 83 ? -14.835 5.571 13.916 1.00 93.94 83 PRO A O 1
ATOM 639 N N . GLY A 1 84 ? -12.851 5.988 14.897 1.00 94.56 84 GLY A N 1
ATOM 640 C CA . GLY A 1 84 ? -12.846 4.817 15.782 1.00 94.56 84 GLY A CA 1
ATOM 641 C C . GLY A 1 84 ? -12.468 3.484 15.120 1.00 94.56 84 GLY A C 1
ATOM 642 O O . GLY A 1 84 ? -12.532 2.456 15.789 1.00 94.56 84 GLY A O 1
ATOM 643 N N . ILE A 1 85 ? -12.078 3.475 13.838 1.00 95.31 85 ILE A N 1
ATOM 644 C CA . ILE A 1 85 ? -11.637 2.272 13.116 1.00 95.31 85 ILE A CA 1
ATOM 645 C C . ILE A 1 85 ? -10.208 2.474 12.614 1.00 95.31 85 ILE A C 1
ATOM 647 O O . ILE A 1 85 ? -9.970 3.235 11.672 1.00 95.31 85 ILE A O 1
ATOM 651 N N . GLU A 1 86 ? -9.269 1.740 13.206 1.00 95.00 86 GLU A N 1
ATOM 652 C CA . GLU A 1 86 ? -7.841 1.803 12.889 1.00 95.00 86 GLU A CA 1
ATOM 653 C C . GLU A 1 86 ? -7.286 0.425 12.517 1.00 95.00 86 GLU A C 1
ATOM 655 O O . GLU A 1 86 ? -7.703 -0.600 13.058 1.00 95.00 8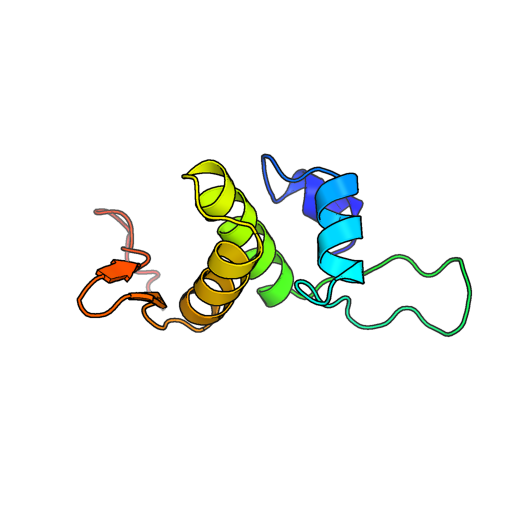6 GLU A O 1
ATOM 660 N N . ILE A 1 87 ? -6.322 0.407 11.594 1.00 93.81 87 ILE A N 1
ATOM 661 C CA . ILE A 1 87 ? -5.499 -0.761 11.278 1.00 93.81 87 ILE A CA 1
ATOM 662 C C . ILE A 1 87 ? -4.081 -0.500 11.772 1.00 93.81 87 ILE A C 1
ATOM 664 O O . ILE A 1 87 ? -3.478 0.527 11.459 1.00 93.81 87 ILE A O 1
ATOM 668 N N . THR A 1 88 ? -3.517 -1.480 12.467 1.00 93.75 88 THR A N 1
ATOM 669 C CA . THR A 1 88 ? -2.098 -1.536 12.821 1.00 93.75 88 THR A CA 1
ATOM 670 C C . THR A 1 88 ? -1.501 -2.856 12.346 1.00 93.75 88 THR A C 1
ATOM 672 O O . THR A 1 88 ? -2.195 -3.870 12.230 1.00 93.75 88 THR A O 1
ATOM 675 N N . VAL A 1 89 ? -0.203 -2.858 12.041 1.00 87.00 89 VAL A N 1
ATOM 676 C CA . VAL A 1 89 ? 0.546 -4.104 11.852 1.00 87.00 89 VAL A CA 1
ATOM 677 C C . VAL A 1 89 ? 1.117 -4.479 13.210 1.00 87.00 89 VAL A C 1
ATOM 679 O O . VAL A 1 89 ? 2.060 -3.855 13.685 1.00 87.00 89 VAL A O 1
ATOM 682 N N . ALA A 1 90 ? 0.514 -5.476 13.851 1.00 82.56 90 ALA A N 1
ATOM 683 C CA . ALA A 1 90 ? 1.104 -6.083 15.032 1.00 82.56 90 ALA A CA 1
ATOM 684 C C . ALA A 1 90 ? 2.300 -6.941 14.610 1.00 82.56 90 ALA A C 1
ATOM 686 O O . ALA A 1 90 ? 2.214 -7.715 13.650 1.00 82.56 90 ALA A O 1
ATOM 687 N N . GLU A 1 91 ? 3.404 -6.825 15.339 1.00 72.44 91 GLU A N 1
ATOM 688 C CA . GLU A 1 91 ? 4.470 -7.813 15.249 1.00 72.44 91 GLU A CA 1
ATOM 689 C C . GLU A 1 91 ? 3.901 -9.171 15.696 1.00 72.44 91 GLU A C 1
ATOM 691 O O . GLU A 1 91 ? 3.158 -9.224 16.684 1.00 72.44 91 GLU A O 1
ATOM 696 N N . PRO A 1 92 ? 4.145 -10.271 14.960 1.00 60.59 92 PRO A N 1
ATOM 697 C CA . PRO A 1 92 ? 3.619 -11.564 15.362 1.00 60.59 92 PRO A CA 1
ATOM 698 C C . PRO A 1 92 ? 4.119 -11.916 16.773 1.00 60.59 92 PRO A C 1
ATOM 700 O O . PRO A 1 92 ? 5.297 -11.699 17.076 1.00 60.59 92 PRO A O 1
ATOM 703 N N . PRO A 1 93 ? 3.259 -12.475 17.645 1.00 45.34 93 PRO A N 1
ATOM 704 C CA . PRO A 1 93 ? 3.675 -12.891 18.977 1.00 45.34 93 PRO A CA 1
ATOM 705 C C . PRO A 1 93 ? 4.750 -13.978 18.841 1.00 45.34 93 PRO A C 1
ATOM 707 O O . PRO A 1 93 ? 4.459 -15.095 18.416 1.00 45.34 93 PRO A O 1
ATOM 710 N N . GLY A 1 94 ? 6.002 -13.625 19.149 1.00 56.59 94 GLY A N 1
ATOM 711 C CA . GLY A 1 94 ? 7.170 -14.502 19.003 1.00 56.59 94 GLY A CA 1
ATOM 712 C C . GLY A 1 94 ? 8.324 -13.947 18.158 1.00 56.59 94 GLY A C 1
ATOM 713 O O . GLY A 1 94 ? 9.302 -14.664 17.958 1.00 56.59 94 GLY A O 1
ATOM 714 N N . GLY A 1 95 ? 8.250 -12.700 17.676 1.00 44.94 95 GLY A N 1
ATOM 715 C CA . GLY A 1 95 ? 9.397 -12.012 17.078 1.00 44.94 95 GLY A CA 1
ATOM 716 C C . GLY A 1 95 ? 10.535 -11.871 18.088 1.00 44.94 95 GLY A C 1
ATOM 717 O O . GLY A 1 95 ? 10.473 -11.051 19.001 1.00 44.94 95 GLY A O 1
ATOM 718 N N . VAL A 1 96 ? 11.565 -12.707 17.953 1.00 49.81 96 VAL A N 1
ATOM 719 C CA . VAL A 1 96 ? 12.850 -12.518 18.630 1.00 49.81 96 VAL A CA 1
ATOM 720 C C . VAL A 1 96 ? 13.320 -11.119 18.263 1.00 49.81 96 VAL A C 1
ATOM 722 O O . VAL A 1 96 ? 13.512 -10.837 17.079 1.00 49.81 96 VAL A O 1
ATOM 725 N N . ALA A 1 97 ? 13.469 -10.255 19.269 1.00 46.81 97 ALA A N 1
ATOM 726 C CA . ALA A 1 97 ? 14.123 -8.970 19.110 1.00 46.81 97 ALA A CA 1
ATOM 727 C C . ALA A 1 97 ? 15.390 -9.199 18.283 1.00 46.81 97 ALA A C 1
ATOM 729 O O . ALA A 1 97 ? 16.240 -10.005 18.669 1.00 46.81 97 ALA A O 1
ATOM 730 N N . ALA A 1 98 ? 15.488 -8.543 17.127 1.00 49.44 98 ALA A N 1
ATOM 731 C CA . ALA A 1 98 ? 16.745 -8.451 16.415 1.00 49.44 98 ALA A CA 1
ATOM 732 C C . ALA A 1 98 ? 17.714 -7.722 17.353 1.00 49.44 98 ALA A C 1
ATOM 734 O O . ALA A 1 98 ? 17.697 -6.498 17.452 1.00 49.44 98 ALA A O 1
ATOM 735 N N . SER A 1 99 ? 18.472 -8.502 18.124 1.00 41.88 99 SER A N 1
ATOM 736 C CA . SER A 1 99 ? 19.545 -8.019 18.973 1.00 41.88 99 SER A CA 1
ATOM 737 C C . SER A 1 99 ? 20.574 -7.343 18.076 1.00 41.88 99 SER A C 1
ATOM 739 O O . SER A 1 99 ? 21.201 -7.999 17.242 1.00 41.88 99 SER A O 1
ATOM 741 N N . ALA A 1 100 ? 20.697 -6.032 18.244 1.00 38.28 100 ALA A N 1
ATOM 742 C CA . ALA A 1 100 ? 21.859 -5.246 17.868 1.00 38.28 100 ALA A CA 1
ATOM 743 C C . ALA A 1 100 ? 22.580 -4.834 19.154 1.00 38.28 100 ALA A C 1
ATOM 745 O O . ALA A 1 1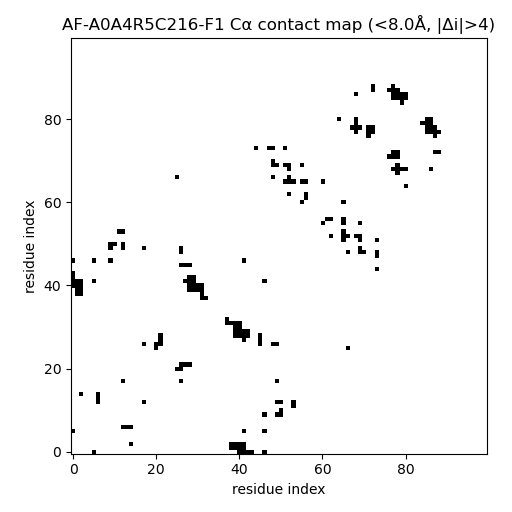00 ? 21.868 -4.561 20.152 1.00 38.28 100 ALA A O 1
#